Protein AF-A0A838DYL9-F1 (afdb_monomer_lite)

Secondary structure (DSSP, 8-state):
--HHHHHHHHHHHHHHT-TTEEEEEEEEEEETTEEEEEEEEEE--TT---

pLDDT: mean 86.26, std 5.01, range [70.75, 92.38]

Sequence (50 aa):
MTPAATEKVRELLQQENDPGLGLRIFVAGGGCSGLQYGMTLDEEQEGDTV

Foldseek 3Di:
DDPVVVVVQVVVCVVVVDPQWDKDKDFPDADPVGTDIDIDIDGDDPPDDD

Radius of gyration: 12.82 Å; chains: 1; bounding box: 31×18×29 Å

Structure (mmCIF, N/CA/C/O backbone):
data_AF-A0A838DYL9-F1
#
_entry.id   AF-A0A838DYL9-F1
#
loop_
_atom_site.gro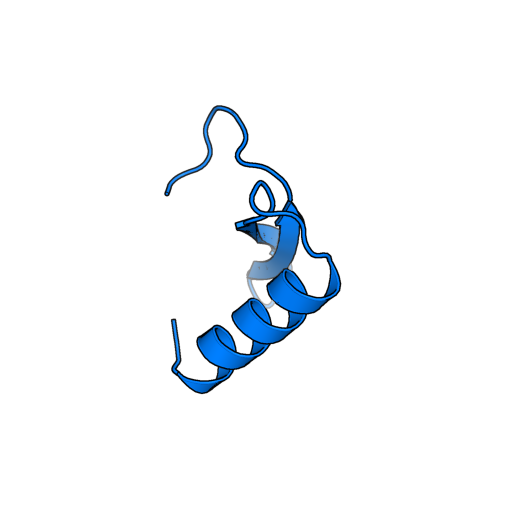up_PDB
_atom_site.id
_atom_site.type_symbol
_atom_site.label_atom_id
_atom_site.label_alt_id
_atom_site.label_comp_id
_atom_site.label_asym_id
_atom_site.label_entity_id
_atom_site.label_se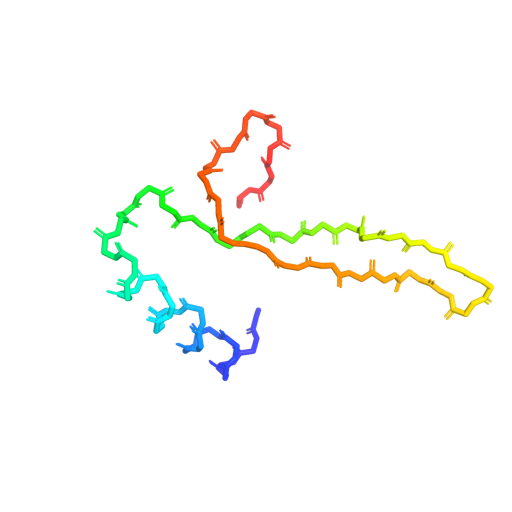q_id
_atom_site.pdbx_PDB_ins_code
_atom_site.Cartn_x
_atom_site.Cartn_y
_atom_site.Cartn_z
_atom_site.occupancy
_atom_site.B_iso_or_equiv
_atom_site.auth_seq_id
_atom_site.auth_comp_id
_atom_site.auth_asym_id
_atom_site.auth_atom_id
_atom_site.pdbx_PDB_model_num
ATOM 1 N N . MET A 1 1 ? 0.471 -12.134 2.181 1.00 70.75 1 MET A N 1
ATOM 2 C CA . MET A 1 1 ? 1.074 -11.047 2.983 1.00 70.75 1 MET A CA 1
ATOM 3 C C . MET A 1 1 ? 1.851 -11.668 4.142 1.00 70.75 1 MET A C 1
ATOM 5 O O . MET A 1 1 ? 1.437 -12.723 4.609 1.00 70.75 1 MET A O 1
ATOM 9 N N . THR A 1 2 ? 2.992 -11.116 4.567 1.00 90.31 2 THR A N 1
ATOM 10 C CA . THR A 1 2 ? 3.731 -11.696 5.709 1.00 90.31 2 THR A CA 1
ATOM 11 C C . THR A 1 2 ? 3.004 -11.403 7.029 1.00 90.31 2 THR A C 1
ATOM 13 O O . THR A 1 2 ? 2.277 -10.406 7.104 1.00 90.31 2 THR A O 1
ATOM 16 N N . PRO A 1 3 ? 3.201 -12.215 8.086 1.00 91.81 3 PRO A N 1
ATOM 17 C CA . PRO A 1 3 ? 2.566 -11.964 9.382 1.00 91.81 3 PRO A CA 1
ATOM 18 C C . PRO A 1 3 ? 2.886 -10.570 9.934 1.00 91.81 3 PRO A C 1
ATOM 20 O O . PRO A 1 3 ? 1.982 -9.829 10.296 1.00 91.81 3 PRO A O 1
ATOM 23 N N . ALA A 1 4 ? 4.159 -10.162 9.888 1.00 92.38 4 ALA A N 1
ATOM 24 C CA . ALA A 1 4 ? 4.592 -8.843 10.353 1.00 92.38 4 ALA A CA 1
ATOM 25 C C . ALA A 1 4 ? 3.943 -7.684 9.575 1.00 92.38 4 ALA A C 1
ATOM 27 O O . AL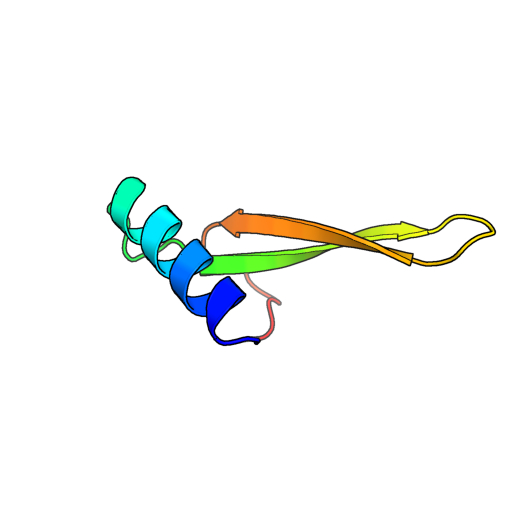A A 1 4 ? 3.567 -6.676 10.165 1.00 92.38 4 ALA A O 1
ATOM 28 N N . ALA A 1 5 ? 3.783 -7.827 8.255 1.00 88.69 5 ALA A N 1
ATOM 29 C CA . ALA A 1 5 ? 3.128 -6.803 7.448 1.00 88.69 5 ALA A CA 1
ATOM 30 C C . ALA A 1 5 ? 1.623 -6.724 7.754 1.00 88.69 5 ALA A C 1
ATOM 32 O O . ALA A 1 5 ? 1.069 -5.632 7.812 1.00 88.69 5 ALA A O 1
ATOM 33 N N . THR A 1 6 ? 0.976 -7.871 7.978 1.00 90.62 6 THR A N 1
ATOM 34 C CA . THR A 1 6 ? -0.456 -7.941 8.313 1.00 90.62 6 THR A CA 1
ATOM 35 C C . THR A 1 6 ? -0.737 -7.230 9.634 1.00 90.62 6 THR A C 1
ATOM 37 O O . THR A 1 6 ? -1.638 -6.399 9.704 1.00 90.62 6 THR A O 1
ATOM 40 N N . GLU A 1 7 ? 0.087 -7.489 10.654 1.00 92.38 7 GLU A N 1
ATOM 41 C CA . GLU A 1 7 ? -0.013 -6.807 11.947 1.00 92.38 7 GLU A CA 1
ATOM 42 C C . GLU A 1 7 ? 0.185 -5.297 11.800 1.00 92.38 7 GLU A C 1
ATOM 44 O O . GLU A 1 7 ? -0.599 -4.522 12.346 1.00 92.38 7 GLU A O 1
ATOM 49 N N . LYS A 1 8 ? 1.172 -4.860 11.002 1.00 89.94 8 LYS A N 1
ATOM 50 C CA . LYS A 1 8 ? 1.418 -3.427 10.824 1.00 89.94 8 LYS A CA 1
ATOM 51 C C . LYS A 1 8 ? 0.269 -2.714 10.116 1.00 89.94 8 LYS A C 1
ATOM 53 O O . LYS A 1 8 ? -0.097 -1.614 10.510 1.00 89.94 8 LYS A O 1
ATOM 58 N N . VAL A 1 9 ? -0.310 -3.329 9.090 1.00 89.62 9 VAL A N 1
ATOM 59 C CA 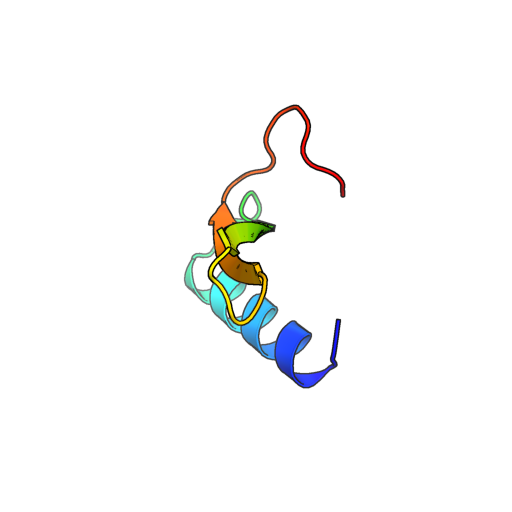. VAL A 1 9 ? -1.463 -2.754 8.382 1.00 89.62 9 VAL A CA 1
ATOM 60 C C . VAL A 1 9 ? -2.690 -2.716 9.281 1.00 89.62 9 VAL A C 1
ATOM 62 O O . VAL A 1 9 ? -3.384 -1.707 9.314 1.00 89.62 9 VAL A O 1
ATOM 65 N N . ARG A 1 10 ? -2.918 -3.762 10.0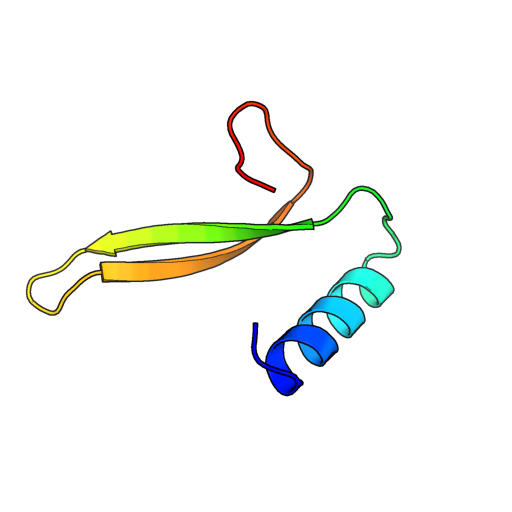79 1.00 88.25 10 ARG A N 1
ATOM 66 C CA . ARG A 1 10 ? -4.004 -3.786 11.060 1.00 88.25 10 ARG A CA 1
ATOM 67 C C . ARG A 1 10 ? -3.859 -2.686 12.113 1.00 88.25 10 ARG A C 1
ATOM 69 O O . ARG A 1 10 ? -4.853 -2.058 12.457 1.00 88.25 10 ARG A O 1
ATOM 76 N N . GLU A 1 11 ? -2.644 -2.442 12.600 1.00 90.06 11 GLU A N 1
ATOM 77 C CA . GLU A 1 11 ? -2.350 -1.346 13.531 1.00 90.06 11 GLU A CA 1
ATOM 78 C C . GLU A 1 11 ? -2.698 0.017 12.914 1.00 90.06 11 GLU A C 1
ATOM 80 O O . GLU A 1 11 ? -3.356 0.829 13.557 1.00 90.06 11 GLU A O 1
ATOM 85 N N . LEU A 1 12 ? -2.304 0.253 11.657 1.00 88.19 12 LEU A N 1
ATOM 86 C CA . LEU A 1 12 ? -2.581 1.511 10.957 1.00 88.19 12 LEU A CA 1
ATOM 87 C C . LEU A 1 12 ? -4.084 1.712 10.701 1.00 88.19 12 LEU A C 1
ATOM 89 O O . LEU A 1 12 ? -4.603 2.794 10.945 1.00 88.19 12 LEU A O 1
ATOM 93 N N . LEU A 1 13 ? -4.806 0.662 10.298 1.00 87.56 13 LEU A N 1
ATOM 94 C CA . LEU A 1 13 ? -6.263 0.718 10.115 1.00 87.56 13 LEU A CA 1
ATOM 95 C C . LEU A 1 13 ? -7.006 1.012 11.429 1.00 87.56 13 LEU A C 1
ATOM 97 O O . LEU A 1 13 ? -7.978 1.762 11.451 1.00 87.56 13 LEU A O 1
ATOM 101 N N . GLN A 1 14 ? -6.534 0.454 12.548 1.00 87.38 14 GLN A N 1
ATOM 102 C CA . GLN A 1 14 ? -7.099 0.742 13.870 1.00 87.38 14 GLN A CA 1
ATOM 103 C C . GLN A 1 14 ? -6.845 2.183 14.328 1.00 87.38 14 GLN A C 1
ATOM 105 O O . GLN A 1 14 ? -7.651 2.716 15.087 1.00 87.38 14 GLN A O 1
ATOM 110 N N . GLN A 1 15 ? -5.742 2.803 13.894 1.00 87.25 15 GLN A N 1
ATOM 111 C CA . GLN A 1 15 ? -5.430 4.201 14.207 1.00 87.25 15 GLN A CA 1
ATOM 112 C C . GLN A 1 15 ? -6.352 5.174 13.465 1.00 87.25 15 GLN A C 1
ATOM 114 O O . GLN A 1 15 ? -6.802 6.143 14.072 1.00 87.25 15 GLN A O 1
ATOM 119 N N . GLU A 1 16 ? -6.671 4.892 12.201 1.00 83.56 16 GLU A N 1
ATOM 120 C CA . GLU A 1 16 ? -7.603 5.703 11.404 1.00 83.56 16 GLU A CA 1
ATOM 121 C C . GLU A 1 16 ? -9.066 5.525 11.852 1.00 83.56 16 GLU A C 1
ATOM 123 O O . GLU A 1 16 ? -9.874 6.437 11.705 1.00 83.56 16 GLU A O 1
ATOM 128 N N . ASN A 1 17 ? -9.402 4.381 12.470 1.00 82.50 17 ASN A N 1
ATOM 129 C CA . ASN A 1 17 ? -10.745 4.050 12.971 1.00 82.50 17 ASN A CA 1
ATOM 130 C C . ASN A 1 17 ? -11.845 4.172 11.897 1.00 82.50 17 ASN A C 1
ATOM 132 O O . ASN A 1 17 ? -12.993 4.510 12.197 1.00 82.50 17 ASN A O 1
ATOM 136 N N . ASP A 1 18 ? -11.480 3.874 10.651 1.00 80.31 18 ASP A N 1
ATOM 137 C CA . ASP A 1 18 ? -12.370 3.882 9.499 1.00 80.31 18 ASP A CA 1
ATOM 138 C C . ASP A 1 18 ? -12.457 2.462 8.906 1.00 80.31 18 ASP A C 1
ATOM 140 O O . ASP A 1 18 ? -11.458 1.934 8.407 1.00 80.31 18 ASP A O 1
ATOM 144 N N . PRO A 1 19 ? -13.626 1.799 8.981 1.00 78.00 19 PRO A N 1
ATOM 145 C CA . PRO A 1 19 ? -13.814 0.459 8.434 1.00 78.00 19 PRO A CA 1
ATOM 146 C C . PRO A 1 19 ? -13.864 0.421 6.897 1.00 78.00 19 PRO A C 1
ATOM 148 O O . PRO A 1 19 ? -13.846 -0.677 6.342 1.00 78.00 19 PRO A O 1
ATOM 151 N N . GLY A 1 20 ? -13.964 1.572 6.223 1.00 82.12 20 GLY A N 1
ATOM 152 C CA . GLY A 1 20 ? -13.935 1.689 4.764 1.00 82.12 20 GLY A CA 1
ATOM 153 C C . GLY A 1 20 ? -12.525 1.700 4.172 1.00 82.12 20 GLY A C 1
ATOM 154 O O . GLY A 1 20 ? -12.368 1.462 2.976 1.00 82.12 20 GLY A O 1
ATOM 155 N N . LEU A 1 21 ? -11.494 1.924 4.994 1.00 87.06 21 LEU A N 1
ATOM 156 C CA . LEU A 1 21 ? -10.108 1.956 4.534 1.00 87.06 21 LEU A CA 1
ATOM 157 C C . LEU A 1 21 ? -9.535 0.546 4.348 1.00 87.06 21 LEU A C 1
ATOM 159 O O . LEU A 1 21 ? -9.582 -0.309 5.235 1.00 87.06 21 LEU A O 1
ATOM 163 N N . GLY A 1 22 ? -8.919 0.330 3.191 1.00 87.69 22 GLY A N 1
ATOM 164 C CA . GLY A 1 22 ? -8.175 -0.868 2.826 1.00 87.69 22 GLY A CA 1
ATOM 165 C C . GLY A 1 22 ? -6.724 -0.552 2.471 1.00 87.69 22 GLY A C 1
ATOM 166 O O . GLY A 1 22 ? -6.339 0.594 2.248 1.00 87.69 22 GLY A O 1
ATOM 167 N N . LEU A 1 23 ? -5.882 -1.586 2.419 1.00 90.12 23 LEU A N 1
ATOM 168 C CA . LEU A 1 23 ? -4.512 -1.447 1.924 1.00 90.12 23 LEU A CA 1
ATOM 169 C C . LEU A 1 23 ? -4.498 -1.524 0.399 1.00 90.12 23 LEU A C 1
ATOM 171 O O . LEU A 1 23 ? -4.742 -2.587 -0.170 1.00 90.12 23 LEU A O 1
ATOM 175 N N . ARG A 1 24 ? -4.079 -0.442 -0.251 1.00 90.62 24 ARG A N 1
ATOM 176 C CA . ARG A 1 24 ? -3.858 -0.391 -1.692 1.00 90.62 24 ARG A CA 1
ATOM 177 C C . ARG A 1 24 ? -2.378 -0.505 -2.023 1.00 90.62 24 ARG A C 1
ATOM 179 O O . ARG A 1 24 ? -1.549 0.227 -1.483 1.00 90.62 24 ARG A O 1
ATOM 186 N N . ILE A 1 25 ? -2.046 -1.401 -2.951 1.00 90.56 25 ILE A N 1
ATOM 187 C CA . ILE A 1 25 ? -0.692 -1.566 -3.493 1.00 90.56 25 ILE A CA 1
ATOM 188 C C . ILE A 1 25 ? -0.689 -1.076 -4.936 1.00 90.56 25 ILE A C 1
ATOM 190 O O . ILE A 1 25 ? -1.528 -1.476 -5.736 1.00 90.56 25 ILE A O 1
ATOM 194 N N . PHE A 1 26 ? 0.281 -0.236 -5.280 1.00 89.88 26 PHE A N 1
ATOM 195 C CA . PHE A 1 26 ? 0.421 0.312 -6.624 1.00 89.88 26 PHE A CA 1
ATOM 196 C C . PHE A 1 26 ? 1.875 0.270 -7.087 1.00 89.88 26 PHE A C 1
ATOM 198 O O . PHE A 1 26 ? 2.808 0.170 -6.291 1.00 89.88 26 PHE A O 1
ATOM 205 N N . VAL A 1 27 ? 2.088 0.360 -8.396 1.00 89.75 27 VAL A N 1
ATOM 206 C CA . VAL A 1 27 ? 3.428 0.542 -8.960 1.00 89.75 27 VAL A CA 1
ATOM 207 C C . VAL A 1 27 ? 3.728 2.038 -8.951 1.00 89.75 27 VAL A C 1
ATOM 209 O O . VAL A 1 27 ? 3.128 2.798 -9.702 1.00 89.75 27 VAL A O 1
ATOM 212 N N . ALA A 1 28 ? 4.643 2.468 -8.084 1.00 85.12 28 ALA A N 1
ATOM 213 C CA . ALA A 1 28 ? 5.056 3.867 -7.967 1.00 85.12 28 ALA A CA 1
ATOM 214 C C . ALA A 1 28 ? 5.920 4.324 -9.160 1.00 85.12 28 ALA A C 1
ATOM 216 O O . ALA A 1 28 ? 6.036 5.516 -9.432 1.00 85.12 28 ALA A O 1
ATOM 217 N N . GLY A 1 29 ? 6.526 3.379 -9.884 1.00 86.44 29 GLY A N 1
ATOM 218 C CA . GLY A 1 29 ? 7.284 3.632 -11.106 1.00 86.44 29 GLY A CA 1
ATOM 219 C C . GLY A 1 29 ? 8.208 2.471 -11.465 1.00 86.44 29 GLY A C 1
ATOM 220 O O . GLY A 1 29 ? 8.238 1.449 -10.784 1.00 86.44 29 GLY A O 1
ATOM 221 N N . GLY A 1 30 ? 9.001 2.628 -12.523 1.00 81.69 30 GLY A N 1
ATOM 222 C CA . GLY A 1 30 ? 10.010 1.651 -12.935 1.00 81.69 30 GLY A CA 1
ATOM 223 C C . GLY A 1 30 ? 11.228 2.343 -13.535 1.00 81.69 30 GLY A C 1
ATOM 224 O O . GLY A 1 30 ? 11.084 3.171 -14.430 1.00 81.69 30 GLY A O 1
ATOM 225 N N . GLY A 1 31 ? 12.415 2.033 -13.013 1.00 74.94 31 GLY A N 1
ATOM 226 C CA . GLY A 1 31 ? 13.696 2.533 -13.527 1.00 74.94 31 GLY A CA 1
ATOM 227 C C . GLY A 1 31 ? 14.539 1.417 -14.149 1.00 74.94 31 GLY A C 1
ATOM 228 O O . GLY A 1 31 ? 14.121 0.261 -14.175 1.00 74.94 31 GLY A O 1
ATOM 229 N N . CYS A 1 32 ? 15.769 1.732 -14.578 1.00 75.94 32 CYS A N 1
ATOM 230 C CA . CYS A 1 32 ? 16.720 0.736 -15.112 1.00 75.94 32 CYS A CA 1
ATOM 231 C C . CYS A 1 32 ? 17.031 -0.423 -14.142 1.00 75.94 32 CYS A C 1
ATOM 233 O O . CYS A 1 32 ? 17.553 -1.447 -14.569 1.00 75.94 32 CYS A O 1
ATOM 235 N N . SER A 1 33 ? 16.696 -0.273 -12.858 1.00 76.25 33 SER A N 1
ATOM 236 C CA . SER A 1 33 ? 16.908 -1.273 -11.805 1.00 76.25 33 SER A CA 1
ATOM 237 C C . SER A 1 33 ? 15.635 -2.034 -11.398 1.00 76.25 33 SER A C 1
ATOM 239 O O . SER A 1 33 ? 15.689 -2.821 -10.457 1.00 76.25 33 SER A O 1
ATOM 241 N N . GLY A 1 34 ? 14.501 -1.821 -12.079 1.00 80.38 34 GLY A N 1
ATOM 242 C CA . GLY A 1 34 ? 13.250 -2.552 -11.845 1.00 80.38 34 GLY A CA 1
ATOM 243 C C . GLY A 1 34 ? 12.070 -1.695 -11.376 1.00 80.38 34 GLY A C 1
ATOM 244 O O . GLY A 1 34 ? 12.124 -0.462 -11.369 1.00 80.38 34 GLY A O 1
ATOM 245 N N . LEU A 1 35 ? 10.980 -2.385 -11.023 1.00 87.31 35 LEU A N 1
ATOM 246 C CA . LEU A 1 35 ? 9.723 -1.789 -10.570 1.00 87.31 35 LEU A CA 1
ATOM 247 C C . LEU A 1 35 ? 9.804 -1.390 -9.095 1.00 87.31 35 LEU A C 1
ATOM 249 O O . LEU A 1 35 ? 10.306 -2.139 -8.258 1.00 87.31 35 LEU A O 1
ATOM 253 N N . GLN A 1 36 ? 9.267 -0.218 -8.786 1.00 88.19 36 GLN A N 1
ATOM 254 C CA . GLN A 1 36 ? 9.080 0.290 -7.436 1.00 88.19 36 GLN A CA 1
ATOM 255 C C . GLN A 1 36 ? 7.599 0.174 -7.089 1.00 88.19 36 GLN A C 1
ATOM 257 O O . GLN A 1 36 ? 6.745 0.645 -7.840 1.00 88.19 36 GLN A O 1
ATOM 262 N N . TYR A 1 37 ? 7.304 -0.443 -5.950 1.00 89.81 37 TYR A N 1
ATOM 263 C CA . TYR A 1 37 ? 5.945 -0.584 -5.439 1.00 89.81 37 TYR A CA 1
ATOM 264 C C . TYR A 1 37 ? 5.722 0.405 -4.297 1.00 89.81 37 TYR A C 1
ATOM 266 O O . TYR A 1 37 ? 6.600 0.597 -3.456 1.00 89.81 37 TYR A O 1
ATOM 274 N N . GLY A 1 38 ? 4.554 1.033 -4.289 1.00 88.75 38 GLY A N 1
ATOM 275 C CA . GLY A 1 38 ? 4.049 1.865 -3.208 1.00 88.75 38 GLY A CA 1
ATOM 276 C C . GLY A 1 38 ? 2.853 1.202 -2.533 1.00 88.75 38 GLY A C 1
ATOM 277 O O . GLY A 1 38 ? 2.190 0.338 -3.110 1.00 88.75 38 GLY A O 1
ATOM 278 N N . MET A 1 39 ? 2.594 1.614 -1.296 1.00 91.00 39 MET A N 1
ATOM 279 C CA . MET A 1 39 ? 1.438 1.194 -0.512 1.00 91.00 39 MET A CA 1
ATOM 280 C C . MET A 1 39 ? 0.778 2.419 0.113 1.00 91.00 39 MET A C 1
ATOM 282 O O . MET A 1 39 ? 1.477 3.316 0.584 1.00 91.00 39 MET A O 1
ATOM 286 N N . THR A 1 40 ? -0.549 2.454 0.113 1.00 90.12 40 THR A N 1
ATOM 287 C CA . THR A 1 40 ? -1.350 3.489 0.778 1.00 90.12 40 THR A CA 1
ATOM 288 C C . THR A 1 40 ? -2.570 2.859 1.439 1.00 90.12 40 THR A C 1
ATOM 290 O O . THR A 1 40 ? -2.940 1.736 1.097 1.00 90.12 40 THR A O 1
ATOM 293 N N . LEU A 1 41 ? -3.168 3.561 2.399 1.00 90.69 41 LEU A N 1
ATOM 294 C CA . LEU A 1 41 ? -4.509 3.247 2.882 1.00 90.69 41 LEU A CA 1
ATOM 295 C C . LEU A 1 41 ? -5.499 4.102 2.098 1.00 90.69 41 LEU A C 1
ATOM 297 O O . LEU A 1 41 ? -5.270 5.302 1.957 1.00 90.69 41 LEU A O 1
ATOM 301 N N . ASP A 1 42 ? -6.518 3.474 1.530 1.00 89.94 42 ASP A N 1
ATOM 302 C CA . ASP A 1 42 ? -7.527 4.140 0.708 1.00 89.94 42 ASP A CA 1
ATOM 303 C C . ASP A 1 42 ? -8.817 3.312 0.701 1.00 89.94 42 ASP A C 1
ATOM 305 O O . ASP A 1 42 ? -8.795 2.127 1.044 1.00 89.94 42 ASP A O 1
ATOM 309 N N . GLU A 1 43 ? -9.933 3.923 0.325 1.00 89.81 43 GLU A N 1
ATOM 310 C CA . GLU A 1 43 ? -11.192 3.200 0.125 1.00 89.81 43 GLU A CA 1
ATOM 311 C C . GLU A 1 43 ? -11.110 2.296 -1.118 1.00 89.81 43 GLU A C 1
ATOM 313 O O . GLU A 1 43 ? -10.299 2.523 -2.022 1.00 89.81 43 GLU A O 1
ATOM 318 N N . GLU A 1 44 ? -11.952 1.261 -1.175 1.00 86.88 44 GLU A N 1
ATOM 319 C CA . GLU A 1 44 ? -12.066 0.405 -2.362 1.00 86.88 44 GLU A CA 1
ATOM 320 C C . GLU A 1 44 ? -12.519 1.232 -3.575 1.00 86.88 44 GLU A C 1
ATOM 322 O O . GLU A 1 44 ? -13.550 1.906 -3.533 1.00 86.88 44 GLU A O 1
ATOM 327 N N . GLN A 1 45 ? -11.760 1.171 -4.672 1.00 85.56 45 GLN A N 1
ATOM 328 C CA . GLN A 1 45 ? -12.096 1.871 -5.911 1.00 85.56 45 GLN A CA 1
ATOM 329 C C . GLN A 1 45 ? -12.562 0.905 -7.000 1.00 85.56 45 GLN A C 1
ATOM 331 O O . GLN A 1 45 ? -12.129 -0.245 -7.084 1.00 85.56 45 GLN A O 1
ATOM 336 N N . GLU A 1 46 ? -13.423 1.395 -7.898 1.00 87.19 46 GLU A N 1
ATOM 337 C CA . GLU A 1 46 ? -13.850 0.629 -9.070 1.00 87.19 46 GLU A CA 1
ATOM 338 C C . GLU A 1 46 ? -12.639 0.212 -9.922 1.00 87.19 46 GLU A C 1
ATOM 340 O O . GLU A 1 46 ? -11.894 1.047 -10.438 1.00 87.19 46 GLU A O 1
ATOM 345 N N . GLY A 1 47 ? -12.459 -1.101 -10.085 1.00 85.00 47 GLY A N 1
ATOM 346 C CA . GLY A 1 47 ? -11.338 -1.692 -10.819 1.00 85.00 47 GLY A CA 1
ATOM 347 C C . GLY A 1 47 ? -10.185 -2.185 -9.942 1.00 85.00 47 GLY A C 1
ATOM 348 O O . GLY A 1 47 ? -9.261 -2.805 -10.475 1.0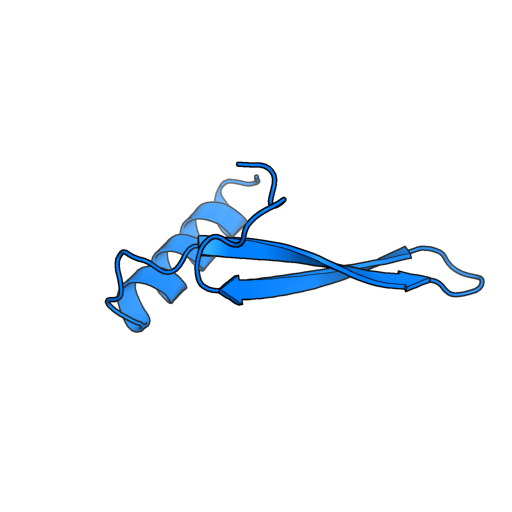0 85.00 47 GLY A O 1
ATOM 349 N N . ASP A 1 48 ? -10.241 -1.974 -8.624 1.00 84.06 48 ASP A N 1
ATOM 350 C CA . ASP A 1 48 ? -9.322 -2.625 -7.695 1.00 84.06 48 ASP A CA 1
ATOM 351 C C . ASP A 1 48 ? -9.593 -4.141 -7.639 1.00 84.06 48 ASP A C 1
ATOM 353 O O . ASP A 1 48 ? -10.705 -4.628 -7.853 1.00 84.06 48 ASP A O 1
ATOM 357 N N . THR A 1 49 ? -8.534 -4.914 -7.400 1.00 83.31 49 THR A N 1
ATOM 358 C CA . THR A 1 49 ? -8.626 -6.365 -7.196 1.00 83.31 49 THR A CA 1
ATOM 359 C C . THR A 1 49 ? -8.532 -6.652 -5.702 1.00 83.31 49 THR A C 1
ATOM 361 O O . THR A 1 49 ? -7.507 -6.322 -5.102 1.00 83.31 49 THR A O 1
ATOM 364 N N . VAL A 1 50 ? -9.574 -7.270 -5.133 1.00 77.44 50 VAL A N 1
ATOM 365 C CA . VAL A 1 50 ? -9.673 -7.647 -3.709 1.00 77.44 50 VAL A CA 1
ATOM 366 C C . VAL A 1 50 ? -9.416 -9.120 -3.434 1.00 77.44 50 VAL A C 1
ATOM 368 O O . VAL A 1 50 ? -9.834 -9.971 -4.253 1.00 77.44 50 VAL A O 1
#